Protein AF-A0A352FQD6-F1 (afdb_monomer)

Secondary structure (DSSP, 8-state):
---PPPTTHHHHHHHHHHH--EEEE--STHHHHTS-TTHHHHTT--HHHHGGGGGG--PPTTHHHHHHHHHHHTT--EEEE-

Solvent-accessible surface area (backbone atoms only — not comparable to full-atom values): 5244 Å² total; per-residue (Å²): 132,84,88,67,77,62,90,67,48,66,75,70,46,44,64,60,68,71,41,77,42,61,47,78,45,89,63,58,66,39,57,72,75,73,48,60,86,59,48,49,68,81,68,66,51,52,64,82,62,57,59,68,40,56,88,66,62,70,78,61,88,64,49,70,59,53,50,53,52,49,39,50,74,74,65,34,63,49,75,49,73,102

Sequence (82 aa):
PTGAPPPDHDRRIQWWQEAKFGMFIHWGLYSVLGRHEWVMENEGIPVSEYEKLAPNFKPVPNAARSWAQLAKRAGMKYMVMT

Nearest PDB structures (foldseek):
  8ozt-assembly1_C  TM=9.414E-01  e=2.069E-03  Lactobacillus
  8ozt-assembly1_B  TM=9.412E-01  e=2.373E-03  Lactobacillus
  8ozt-assembly2_E-2  TM=8.958E-01  e=2.069E-03  Lactobacillus
  8ozu-assembly1_A  TM=9.408E-01  e=3.829E-03  Lacticaseibacillus casei
  8ozu-assembly2_B  TM=9.417E-01  e=4.389E-03  Lacticaseibacillus casei

Foldseek 3Di:
DPPDDPPCPCVVCVVVVVQVFAAEDEDDLVVLVVDDPCCCPVVVPDPVRSVVSVVVPDDDPCPVVVVVVVCVVVSGDYYDYD

Mean predicted aligned error: 4.38 Å

pLDDT: mean 95.16, std 7.1, range [54.28, 98.69]

Structure (mmCIF, N/CA/C/O backbone):
data_AF-A0A352FQD6-F1
#
_entry.id   AF-A0A352FQD6-F1
#
loop_
_atom_site.group_PDB
_atom_site.id
_atom_site.type_symbol
_atom_site.label_atom_id
_atom_site.label_alt_id
_atom_site.label_comp_id
_atom_site.label_asym_id
_atom_site.label_entity_id
_atom_site.label_seq_id
_atom_site.pdbx_PDB_ins_code
_atom_site.Cartn_x
_atom_site.Cartn_y
_atom_site.Cartn_z
_atom_site.occupancy
_atom_site.B_iso_or_equiv
_atom_site.auth_seq_id
_atom_site.auth_comp_id
_atom_site.auth_asym_id
_atom_site.auth_atom_id
_atom_site.pdbx_PDB_model_num
ATOM 1 N N . PRO A 1 1 ? 18.663 6.402 26.103 1.00 54.28 1 PRO A N 1
ATOM 2 C CA . PRO A 1 1 ? 17.326 6.649 25.511 1.00 54.28 1 PRO A CA 1
ATOM 3 C C . PRO A 1 1 ? 16.231 6.415 26.560 1.00 54.28 1 PRO A C 1
ATOM 5 O O . PRO A 1 1 ? 16.045 5.294 27.019 1.00 54.28 1 PRO A O 1
ATOM 8 N N . THR A 1 2 ? 15.573 7.480 27.012 1.00 61.09 2 THR A N 1
ATOM 9 C CA . THR A 1 2 ? 14.466 7.405 27.974 1.00 61.09 2 THR A CA 1
ATOM 10 C C . THR A 1 2 ? 13.263 6.748 27.294 1.00 61.09 2 THR A C 1
ATOM 12 O O . THR A 1 2 ? 12.639 7.357 26.434 1.00 61.09 2 THR A O 1
ATOM 15 N N . GLY A 1 3 ? 12.970 5.490 27.633 1.00 77.44 3 GLY A N 1
ATOM 16 C CA . GLY A 1 3 ? 11.934 4.662 26.996 1.00 77.44 3 GLY A CA 1
ATOM 17 C C . GLY A 1 3 ? 10.485 5.016 27.352 1.00 77.44 3 GLY A C 1
ATOM 18 O O . GLY A 1 3 ? 9.611 4.165 27.218 1.00 77.44 3 GLY A O 1
ATOM 19 N N . ALA A 1 4 ? 10.220 6.230 27.840 1.00 80.62 4 ALA A N 1
ATOM 20 C CA . ALA A 1 4 ? 8.865 6.664 28.154 1.00 80.62 4 ALA A CA 1
ATOM 21 C C . ALA A 1 4 ? 8.160 7.150 26.873 1.00 80.62 4 ALA A C 1
ATOM 23 O O . ALA A 1 4 ? 8.762 7.914 26.109 1.00 80.62 4 ALA A O 1
ATOM 24 N N . PRO A 1 5 ? 6.901 6.744 26.627 1.00 82.81 5 PRO A N 1
ATOM 25 C CA . PRO A 1 5 ? 6.113 7.291 25.535 1.00 82.81 5 PRO A CA 1
ATOM 26 C C . PRO A 1 5 ? 5.991 8.816 25.660 1.00 82.81 5 PRO A C 1
ATOM 28 O O . PRO A 1 5 ? 5.967 9.344 26.776 1.00 82.81 5 PRO A O 1
ATOM 31 N N . PRO A 1 6 ? 5.882 9.543 24.536 1.00 86.81 6 PRO A N 1
ATOM 32 C CA . PRO A 1 6 ? 5.628 10.974 24.580 1.00 86.81 6 PRO A CA 1
ATOM 33 C C . PRO A 1 6 ? 4.302 11.263 25.306 1.00 86.81 6 PRO A C 1
ATOM 35 O O . PRO A 1 6 ? 3.379 10.438 25.236 1.00 86.81 6 PRO A O 1
ATOM 38 N N . PRO A 1 7 ? 4.162 12.447 25.933 1.00 83.94 7 PRO A N 1
ATOM 39 C CA . PRO A 1 7 ? 2.869 12.915 26.419 1.00 83.94 7 PRO A CA 1
ATOM 40 C C . PRO A 1 7 ? 1.812 12.746 25.318 1.00 83.9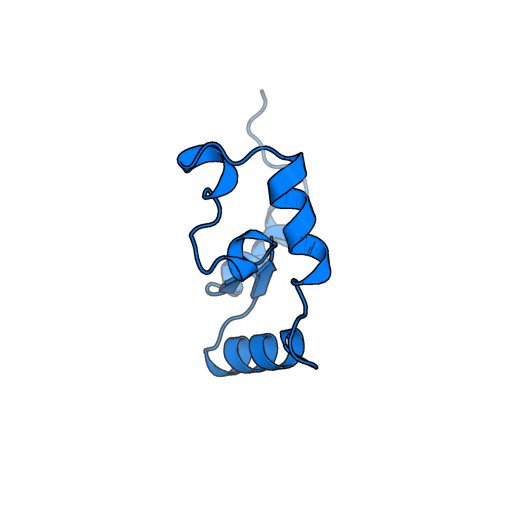4 7 PRO A C 1
ATOM 42 O O . PRO A 1 7 ? 2.108 12.965 24.138 1.00 83.94 7 PRO A O 1
ATOM 45 N N . ASP A 1 8 ? 0.603 12.320 25.695 1.00 91.62 8 ASP A N 1
ATOM 46 C CA . ASP A 1 8 ? -0.535 12.068 24.791 1.00 91.62 8 ASP A CA 1
ATOM 47 C C . ASP A 1 8 ? -0.505 10.754 23.975 1.00 91.62 8 ASP A C 1
ATOM 49 O O . ASP A 1 8 ? -1.384 10.523 23.145 1.00 91.62 8 ASP A O 1
ATOM 53 N N . HIS A 1 9 ? 0.470 9.864 24.194 1.00 93.44 9 HIS A N 1
ATOM 54 C CA . HIS A 1 9 ? 0.531 8.564 23.506 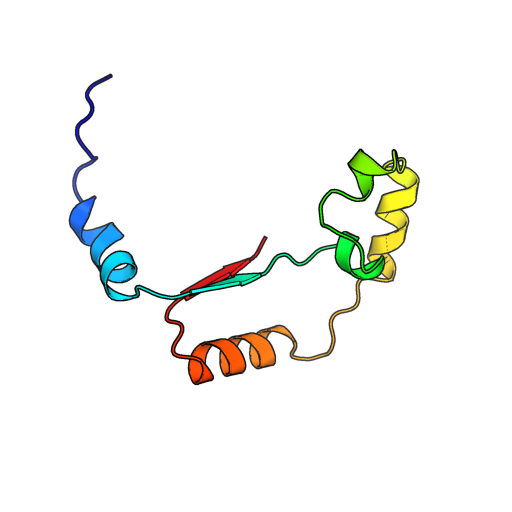1.00 93.44 9 HIS A CA 1
ATOM 55 C C . HIS A 1 9 ? -0.789 7.772 23.587 1.00 93.44 9 HIS A C 1
ATOM 57 O O . HIS A 1 9 ? -1.326 7.357 22.557 1.00 93.44 9 HIS A O 1
ATOM 63 N N . ASP A 1 10 ? -1.333 7.616 24.795 1.00 94.62 10 ASP A N 1
ATOM 64 C CA . ASP A 1 10 ? -2.476 6.732 25.043 1.00 94.62 10 ASP A CA 1
ATOM 65 C C . ASP A 1 10 ? -3.751 7.231 24.361 1.00 94.62 10 ASP A C 1
ATOM 67 O O . ASP A 1 10 ? -4.454 6.458 23.710 1.00 94.62 10 ASP A O 1
ATOM 71 N N . ARG A 1 11 ? -3.993 8.547 24.389 1.00 96.06 11 ARG A N 1
ATOM 72 C CA . ARG A 1 11 ? -5.123 9.163 23.683 1.00 96.06 11 ARG A CA 1
ATOM 73 C C . ARG A 1 11 ? -5.036 8.940 22.170 1.00 96.06 11 ARG A C 1
ATOM 75 O O . ARG A 1 11 ? -6.054 8.706 21.524 1.00 96.06 11 ARG A O 1
ATOM 82 N N . ARG A 1 12 ? -3.835 9.019 21.580 1.00 95.12 12 ARG A N 1
ATOM 83 C CA . ARG A 1 12 ? -3.650 8.851 20.126 1.00 95.12 12 ARG A CA 1
ATOM 84 C C . ARG A 1 12 ? -3.811 7.4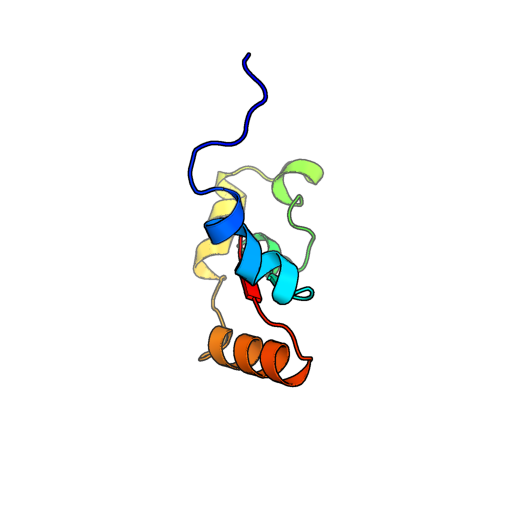06 19.663 1.00 95.12 12 ARG 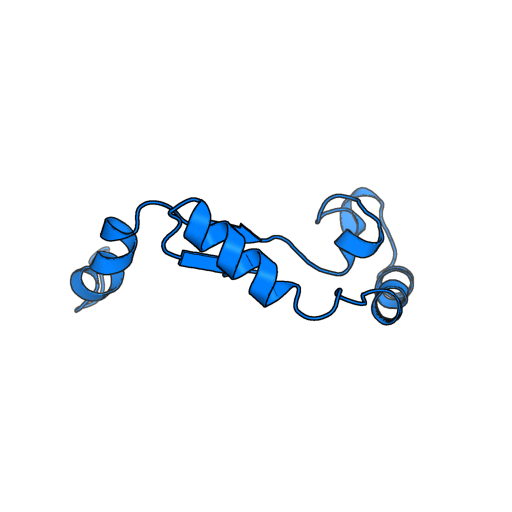A C 1
ATOM 86 O O . ARG A 1 12 ? -4.288 7.198 18.551 1.00 95.12 12 ARG A O 1
ATOM 93 N N . ILE A 1 13 ? -3.401 6.427 20.471 1.00 96.50 13 ILE A N 1
ATOM 94 C CA . ILE A 1 13 ? -3.440 5.007 20.088 1.00 96.50 13 ILE A CA 1
ATOM 95 C C . ILE A 1 13 ? -4.778 4.331 20.423 1.00 96.50 13 ILE A C 1
ATOM 97 O O . ILE A 1 13 ? -5.099 3.301 19.828 1.00 96.50 13 ILE A O 1
ATOM 101 N N . GLN A 1 14 ? -5.578 4.922 21.319 1.00 97.75 14 GLN A N 1
ATOM 102 C CA . GLN A 1 14 ? -6.848 4.366 21.793 1.00 97.75 14 GLN A CA 1
ATOM 103 C C . GLN A 1 14 ? -7.775 3.927 20.649 1.00 97.75 14 GLN A C 1
ATOM 105 O O . GLN A 1 14 ? -8.198 2.773 20.607 1.00 97.75 14 GLN A O 1
ATOM 110 N N . TRP A 1 15 ? -8.049 4.808 19.681 1.00 97.50 15 TRP A N 1
ATOM 111 C CA . TRP A 1 15 ? -8.972 4.492 18.584 1.00 97.50 15 TRP A CA 1
ATOM 112 C C . TRP A 1 15 ? -8.509 3.271 17.772 1.00 97.50 15 TRP A C 1
ATOM 114 O O . TRP A 1 15 ? -9.329 2.464 17.345 1.00 97.50 15 TRP A O 1
ATOM 124 N N . TRP A 1 16 ? -7.196 3.116 17.561 1.00 97.31 16 TRP A N 1
ATOM 125 C CA . TRP A 1 16 ? -6.620 2.020 16.780 1.00 97.31 16 TRP A CA 1
ATOM 126 C C . TRP A 1 16 ? -6.723 0.700 17.546 1.00 97.31 16 TRP A C 1
ATOM 128 O O . TRP A 1 16 ? -7.099 -0.331 16.980 1.00 97.31 16 TRP A O 1
ATOM 138 N N . GLN A 1 17 ? -6.474 0.750 18.860 1.00 97.19 17 GLN A N 1
ATOM 139 C CA . GLN A 1 17 ? -6.689 -0.384 19.752 1.00 97.19 17 GLN A CA 1
ATOM 140 C C . GLN A 1 17 ? -8.158 -0.815 19.777 1.00 97.19 17 GLN A C 1
ATOM 142 O O . GLN A 1 17 ? -8.413 -2.013 19.849 1.00 97.19 17 GLN A O 1
ATOM 147 N N . GLU A 1 18 ? -9.113 0.112 19.709 1.00 98.06 18 GLU A N 1
ATOM 148 C CA . GLU A 1 18 ? -10.553 -0.179 19.623 1.00 98.06 18 GLU A CA 1
ATOM 149 C C . GLU A 1 18 ? -10.970 -0.684 18.234 1.00 98.06 18 GLU A C 1
ATOM 151 O O . GLU A 1 18 ? -11.851 -1.535 18.118 1.00 98.06 18 GLU A O 1
ATOM 156 N N . ALA A 1 19 ? -10.314 -0.205 17.174 1.00 98.06 19 ALA A N 1
ATOM 157 C CA . ALA A 1 19 ? -10.614 -0.564 15.793 1.00 98.06 19 ALA A CA 1
ATOM 158 C C . ALA A 1 19 ? -10.393 -2.058 15.505 1.00 98.06 19 ALA A C 1
ATOM 160 O O . ALA A 1 19 ? -11.172 -2.640 14.751 1.00 98.06 19 ALA A O 1
ATOM 161 N N . LYS A 1 20 ? -9.348 -2.663 16.100 1.00 97.44 20 LYS A N 1
ATOM 162 C CA . LYS A 1 20 ? -8.932 -4.087 16.038 1.00 97.44 20 LYS A CA 1
ATOM 163 C C . LYS A 1 20 ? -8.613 -4.668 14.656 1.00 97.44 20 LYS A C 1
ATOM 165 O O . LYS A 1 20 ? -7.708 -5.486 14.544 1.00 97.44 20 LYS A O 1
ATOM 170 N N . PHE A 1 21 ? -9.334 -4.276 13.615 1.00 98.38 21 PHE A N 1
ATOM 171 C CA . PHE A 1 21 ? -9.330 -4.916 12.310 1.00 98.38 21 PHE A CA 1
ATOM 172 C C . PHE A 1 21 ? -9.330 -3.869 11.195 1.00 98.38 21 PHE A C 1
ATOM 174 O O . PHE A 1 21 ? -10.150 -2.948 11.190 1.00 98.38 21 PHE A O 1
ATOM 181 N N . GLY A 1 22 ? -8.411 -4.014 10.242 1.00 98.19 22 GLY A N 1
ATOM 182 C CA . GLY A 1 22 ? -8.224 -3.078 9.137 1.00 98.19 22 GLY A CA 1
ATOM 183 C C . GLY A 1 22 ? -7.837 -3.772 7.837 1.00 98.19 22 GLY A C 1
ATOM 184 O O . GLY A 1 22 ? -7.476 -4.947 7.830 1.00 98.19 22 GLY A O 1
ATOM 185 N N . MET A 1 23 ? -7.927 -3.027 6.736 1.00 98.62 23 MET A N 1
ATOM 186 C CA . MET A 1 23 ? -7.476 -3.459 5.413 1.00 98.62 23 MET A CA 1
ATOM 187 C C . MET A 1 23 ? -6.073 -2.926 5.147 1.00 98.62 23 MET A C 1
ATOM 189 O O . MET A 1 23 ? -5.833 -1.733 5.333 1.00 98.62 23 MET A O 1
ATOM 193 N N . PHE A 1 24 ? -5.182 -3.767 4.633 1.00 98.50 24 PHE A N 1
ATOM 194 C CA . PHE A 1 24 ? -3.923 -3.298 4.066 1.00 98.50 24 PHE A CA 1
ATOM 195 C C . PHE A 1 24 ? -3.923 -3.538 2.557 1.00 98.50 24 PHE A C 1
ATOM 197 O O . PHE A 1 24 ? -4.217 -4.647 2.112 1.00 98.50 24 PHE A O 1
ATOM 204 N N . ILE A 1 25 ? -3.653 -2.489 1.779 1.00 97.81 25 ILE A N 1
ATOM 205 C CA . ILE A 1 25 ? -3.643 -2.532 0.316 1.00 97.81 25 ILE A CA 1
ATOM 206 C C . ILE A 1 25 ? -2.217 -2.276 -0.164 1.00 97.81 25 ILE A C 1
ATOM 208 O O . ILE A 1 25 ? -1.709 -1.164 -0.037 1.00 97.81 25 ILE A O 1
ATOM 212 N N . HIS A 1 26 ? -1.615 -3.307 -0.753 1.00 97.50 26 HIS A N 1
ATOM 213 C CA . HIS A 1 26 ? -0.391 -3.187 -1.537 1.00 97.50 26 HIS A CA 1
ATOM 214 C C . HIS A 1 26 ? -0.796 -3.004 -2.992 1.00 97.50 26 HIS A C 1
ATOM 216 O O . HIS A 1 26 ? -1.272 -3.942 -3.639 1.00 97.50 26 HIS A O 1
ATOM 222 N N . TRP A 1 27 ? -0.670 -1.778 -3.491 1.00 96.62 27 TRP A N 1
ATOM 223 C CA . TRP A 1 27 ? -0.987 -1.477 -4.875 1.00 96.62 27 TRP A CA 1
ATOM 224 C C . TRP A 1 27 ? -0.050 -0.416 -5.461 1.00 96.62 27 TRP A C 1
ATOM 226 O O . TRP A 1 27 ? 0.152 0.643 -4.881 1.00 96.62 27 TRP A O 1
ATOM 236 N N . GLY A 1 28 ? 0.523 -0.708 -6.628 1.00 95.50 28 GLY A N 1
ATOM 237 C CA . GLY A 1 28 ? 1.470 0.160 -7.333 1.00 95.50 28 GLY A CA 1
ATOM 238 C C . GLY A 1 28 ? 1.822 -0.402 -8.711 1.00 95.50 28 GLY A C 1
ATOM 239 O O . GLY A 1 28 ? 1.129 -1.295 -9.204 1.00 95.50 28 GLY A O 1
ATOM 240 N N . LEU A 1 29 ? 2.906 0.073 -9.336 1.00 96.75 29 LEU A N 1
ATOM 241 C CA . LEU A 1 29 ? 3.304 -0.349 -10.693 1.00 96.75 29 LEU A CA 1
ATOM 242 C C . LEU A 1 29 ? 3.477 -1.870 -10.843 1.00 96.75 29 LEU A C 1
ATOM 244 O O . LEU A 1 29 ? 3.115 -2.418 -11.881 1.00 96.75 29 LEU A O 1
ATOM 248 N N . TYR A 1 30 ? 3.925 -2.566 -9.793 1.00 96.62 30 TYR A N 1
ATOM 249 C CA . TYR A 1 30 ? 4.052 -4.032 -9.779 1.00 96.62 30 TYR A CA 1
ATOM 250 C C . TYR A 1 30 ? 2.725 -4.744 -10.073 1.00 96.62 30 TYR A C 1
ATOM 252 O O . TYR A 1 30 ? 2.712 -5.823 -10.662 1.00 96.62 30 TYR A O 1
ATOM 260 N N . SER A 1 31 ? 1.589 -4.120 -9.737 1.00 96.38 31 SER A N 1
ATOM 261 C CA . SER A 1 31 ? 0.267 -4.687 -10.013 1.00 96.38 31 SER A CA 1
ATOM 262 C C . SER A 1 31 ? -0.055 -4.761 -11.508 1.00 96.38 31 SER A C 1
ATOM 264 O O . SER A 1 31 ? -0.828 -5.627 -11.905 1.00 96.38 31 SER A O 1
ATOM 266 N N . VAL A 1 32 ? 0.575 -3.927 -12.349 1.00 96.88 32 VAL A N 1
ATOM 267 C CA . VAL A 1 32 ? 0.458 -4.012 -13.818 1.00 96.88 32 VAL A CA 1
ATOM 268 C C . VAL A 1 32 ? 1.053 -5.321 -14.329 1.00 96.88 32 VAL A C 1
ATOM 270 O O . VAL A 1 32 ? 0.525 -5.923 -15.258 1.00 96.88 32 VAL A O 1
ATOM 273 N N . LEU A 1 33 ? 2.136 -5.782 -13.701 1.00 96.50 33 LEU A N 1
ATOM 274 C CA . LEU A 1 33 ? 2.781 -7.048 -14.036 1.00 96.50 33 LEU A CA 1
ATOM 275 C C . LEU A 1 33 ? 2.022 -8.261 -13.483 1.00 96.50 33 LEU A C 1
ATOM 277 O O . LEU A 1 33 ? 2.307 -9.383 -13.899 1.00 96.50 33 LEU A O 1
ATOM 281 N N . GLY A 1 34 ? 1.096 -8.055 -12.537 1.00 94.81 34 GLY A N 1
ATOM 282 C CA . GLY A 1 34 ? 0.411 -9.137 -11.825 1.00 94.81 34 GLY A CA 1
ATOM 283 C C . GLY A 1 34 ? 1.357 -9.988 -10.972 1.00 94.81 34 GLY A C 1
ATOM 284 O O . GLY A 1 34 ? 1.059 -11.149 -10.703 1.00 94.81 34 GLY A O 1
ATOM 285 N N . ARG A 1 35 ? 2.509 -9.426 -10.579 1.00 93.31 35 ARG A N 1
ATOM 286 C CA . ARG A 1 35 ? 3.544 -10.079 -9.763 1.00 93.31 35 ARG A CA 1
ATOM 287 C C . ARG A 1 35 ? 3.727 -9.331 -8.438 1.00 93.31 35 ARG A C 1
ATOM 289 O O . ARG A 1 35 ? 3.225 -8.220 -8.275 1.00 93.31 35 ARG A O 1
ATOM 296 N N . HIS A 1 36 ? 4.399 -9.972 -7.484 1.00 95.12 36 HIS A N 1
ATOM 297 C CA . HIS A 1 36 ? 4.637 -9.447 -6.133 1.00 95.12 36 HIS A CA 1
ATOM 298 C C . HIS A 1 36 ? 5.351 -8.082 -6.140 1.00 95.12 36 HIS A C 1
ATOM 300 O O . HIS A 1 36 ? 6.034 -7.722 -7.098 1.00 95.12 36 HIS A O 1
ATOM 306 N N . GLU A 1 37 ? 5.259 -7.330 -5.046 1.00 96.62 37 GLU A N 1
ATOM 307 C CA . GLU A 1 37 ? 5.801 -5.972 -4.925 1.00 96.62 37 GLU A CA 1
ATOM 308 C C . GLU A 1 37 ? 7.329 -5.890 -5.098 1.00 96.62 37 GLU A C 1
ATOM 310 O O . GLU A 1 37 ? 7.841 -4.878 -5.569 1.00 96.62 37 GLU A O 1
ATOM 315 N N . TRP A 1 38 ? 8.047 -6.987 -4.830 1.00 97.75 38 TRP A N 1
ATOM 316 C CA . TRP A 1 38 ? 9.503 -7.114 -5.005 1.00 97.75 38 TRP A CA 1
ATOM 317 C C . TRP A 1 38 ? 9.958 -7.495 -6.424 1.00 97.75 38 TRP A C 1
ATOM 319 O O . TRP A 1 38 ? 11.113 -7.854 -6.627 1.00 97.75 38 TRP A O 1
ATOM 329 N N . VAL A 1 39 ? 9.066 -7.468 -7.420 1.00 98.06 39 VAL A N 1
ATOM 330 C CA . VAL A 1 39 ? 9.356 -7.958 -8.782 1.00 98.06 39 VAL A CA 1
ATOM 331 C C . VAL A 1 39 ? 10.531 -7.239 -9.448 1.00 98.06 39 VAL A C 1
ATOM 333 O O . VAL A 1 39 ? 11.325 -7.882 -10.125 1.00 98.06 39 VAL A O 1
ATOM 336 N N . MET A 1 40 ? 10.684 -5.931 -9.219 1.00 97.75 40 MET A N 1
ATOM 337 C CA . MET A 1 40 ? 11.789 -5.163 -9.800 1.00 97.75 40 MET A CA 1
ATOM 338 C C . MET A 1 40 ? 13.149 -5.673 -9.308 1.00 97.75 40 MET A C 1
ATOM 340 O O . MET A 1 40 ? 14.053 -5.863 -10.114 1.00 97.75 40 MET A O 1
ATOM 344 N N . GLU A 1 41 ? 13.262 -5.936 -8.005 1.00 97.88 41 GLU A N 1
ATOM 345 C CA . GLU A 1 41 ? 14.494 -6.411 -7.370 1.00 97.88 41 GLU A CA 1
ATOM 346 C C . GLU A 1 41 ? 14.758 -7.883 -7.702 1.00 97.88 41 GLU A C 1
ATOM 348 O O . GLU A 1 41 ? 15.806 -8.224 -8.241 1.00 97.88 41 GLU A O 1
ATOM 353 N N . ASN A 1 42 ? 13.781 -8.759 -7.443 1.00 98.12 42 ASN A N 1
ATOM 354 C CA . ASN A 1 42 ? 13.962 -10.208 -7.563 1.00 98.12 42 ASN A CA 1
ATOM 355 C C . ASN A 1 42 ? 14.262 -10.659 -8.999 1.00 98.12 42 ASN A C 1
ATOM 357 O O . ASN A 1 42 ? 14.911 -11.684 -9.195 1.00 98.12 42 ASN A O 1
ATOM 361 N N . GLU A 1 43 ? 13.772 -9.922 -9.998 1.00 97.31 43 GLU A N 1
ATOM 362 C CA . GLU A 1 43 ? 14.003 -10.220 -11.416 1.00 97.31 43 GLU A CA 1
ATOM 363 C C . GLU A 1 43 ? 15.082 -9.322 -12.045 1.00 97.31 43 GLU A C 1
ATOM 365 O O . GLU A 1 43 ? 15.375 -9.463 -13.231 1.00 97.31 43 GLU A O 1
ATOM 370 N N . GLY A 1 44 ? 15.679 -8.401 -11.279 1.00 97.81 44 GLY A N 1
ATOM 371 C CA . GLY A 1 44 ? 16.707 -7.484 -11.775 1.00 97.81 44 GLY A CA 1
ATOM 372 C C . GLY A 1 44 ? 16.221 -6.578 -12.910 1.00 97.81 44 GLY A C 1
ATOM 373 O O . GLY A 1 44 ? 16.966 -6.323 -13.857 1.00 97.81 44 GLY A O 1
ATOM 374 N N . ILE A 1 45 ? 14.968 -6.111 -12.851 1.00 97.81 45 ILE A N 1
ATOM 375 C CA . ILE A 1 45 ? 14.385 -5.247 -13.884 1.00 97.81 45 ILE A CA 1
ATOM 376 C C . ILE A 1 45 ? 15.038 -3.861 -13.786 1.00 97.81 45 ILE A C 1
ATOM 378 O O . ILE A 1 45 ? 14.908 -3.205 -12.749 1.00 97.81 45 ILE A O 1
ATOM 382 N N . PRO A 1 46 ? 15.695 -3.359 -14.849 1.00 98.25 46 PRO A N 1
ATOM 383 C CA . PRO A 1 46 ? 16.247 -2.011 -14.836 1.00 98.25 46 PRO A CA 1
ATOM 384 C C . PRO A 1 46 ? 15.156 -0.967 -14.589 1.00 98.25 46 PRO A C 1
ATOM 386 O O . PRO A 1 46 ? 14.070 -1.049 -15.167 1.00 98.25 46 PRO A O 1
ATOM 389 N N . VAL A 1 47 ? 15.462 0.063 -13.795 1.00 98.00 47 VAL A N 1
ATOM 390 C CA . VAL A 1 47 ? 14.512 1.144 -13.464 1.00 98.00 47 VAL A CA 1
ATOM 391 C C . VAL A 1 47 ? 13.894 1.757 -14.725 1.00 98.00 47 VAL A C 1
ATOM 393 O O . VAL A 1 47 ? 12.678 1.896 -14.804 1.00 98.00 47 VAL A O 1
ATOM 396 N N . SER A 1 48 ? 14.707 2.015 -15.754 1.00 98.12 48 SER A N 1
ATOM 397 C CA . SER A 1 48 ? 14.252 2.580 -17.032 1.00 98.12 48 SER A CA 1
ATOM 398 C C . SER A 1 48 ? 13.250 1.699 -17.784 1.00 98.12 48 SER A C 1
ATOM 400 O O . SER A 1 48 ? 12.474 2.203 -18.590 1.00 98.12 48 SER A O 1
ATOM 402 N N . GLU A 1 49 ? 13.270 0.383 -17.563 1.00 97.88 49 GLU A N 1
ATOM 403 C CA . GLU A 1 49 ? 12.272 -0.541 -18.108 1.00 97.88 49 GLU A CA 1
ATOM 404 C C . GLU A 1 49 ? 11.023 -0.581 -17.226 1.00 97.88 49 GLU A C 1
ATOM 406 O O . GLU A 1 49 ? 9.902 -0.568 -17.733 1.00 97.88 49 GLU A O 1
ATOM 411 N N . TYR A 1 50 ? 11.203 -0.563 -15.906 1.00 97.94 50 TYR A N 1
ATOM 412 C CA . TYR A 1 50 ? 10.108 -0.589 -14.941 1.00 97.94 50 TYR A CA 1
ATOM 413 C C . TYR A 1 50 ? 9.230 0.672 -15.003 1.00 97.94 50 TYR A C 1
ATOM 415 O O . TYR A 1 50 ? 8.003 0.592 -14.931 1.00 97.94 50 TYR A O 1
ATOM 423 N N . GLU A 1 51 ? 9.830 1.843 -15.225 1.00 97.38 51 GLU A N 1
ATOM 424 C CA . GLU A 1 51 ? 9.123 3.121 -15.394 1.00 97.38 51 GLU A CA 1
ATOM 425 C C . GLU A 1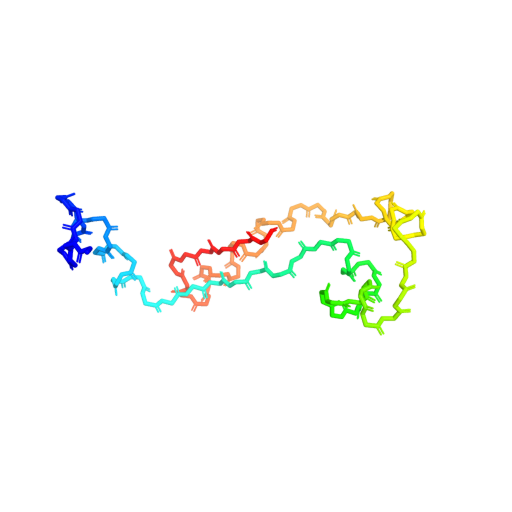 51 ? 8.146 3.110 -16.580 1.00 97.38 51 GLU A C 1
ATOM 427 O O . GLU A 1 51 ? 7.103 3.771 -16.537 1.00 97.38 51 GLU A O 1
ATOM 432 N N . LYS A 1 52 ? 8.405 2.291 -17.609 1.00 97.62 52 LYS A N 1
ATOM 433 C CA . LYS A 1 52 ? 7.511 2.136 -18.772 1.00 97.62 52 LYS A CA 1
ATOM 434 C C . LYS A 1 52 ? 6.169 1.493 -18.413 1.00 97.62 52 LYS A C 1
ATOM 436 O O . LYS A 1 52 ? 5.261 1.486 -19.242 1.00 97.62 52 LYS A O 1
ATOM 441 N N . LEU A 1 53 ? 6.006 0.974 -17.192 1.00 97.12 53 LEU A N 1
ATOM 442 C CA . LEU A 1 53 ? 4.725 0.484 -16.682 1.00 97.12 53 LEU A CA 1
ATOM 443 C C . LEU A 1 53 ? 3.769 1.618 -16.295 1.00 97.12 53 LEU A C 1
ATOM 445 O O . LEU A 1 53 ? 2.556 1.407 -16.312 1.00 97.12 53 LEU A O 1
ATOM 449 N N . ALA A 1 54 ? 4.277 2.815 -15.977 1.00 97.50 54 ALA A N 1
ATOM 450 C CA . ALA A 1 54 ? 3.459 3.925 -15.485 1.00 97.50 54 ALA A CA 1
ATOM 451 C C . ALA A 1 54 ? 2.285 4.305 -16.414 1.00 97.50 54 ALA A C 1
ATOM 453 O O . ALA A 1 54 ? 1.169 4.440 -15.911 1.00 97.50 54 ALA A O 1
ATOM 454 N N . PRO A 1 55 ? 2.442 4.377 -17.753 1.00 97.75 55 PRO A N 1
ATOM 455 C CA . PRO A 1 55 ? 1.323 4.640 -18.661 1.00 97.75 55 PRO A CA 1
ATOM 456 C C . PRO A 1 55 ? 0.228 3.561 -18.652 1.00 97.75 55 PRO A C 1
ATOM 458 O O . PRO A 1 55 ? -0.909 3.840 -19.033 1.00 97.75 55 PRO A O 1
ATOM 461 N N . ASN A 1 56 ? 0.556 2.334 -18.236 1.00 96.44 56 ASN A N 1
ATOM 462 C CA . ASN A 1 56 ? -0.371 1.201 -18.172 1.00 96.44 56 ASN A CA 1
ATOM 463 C C . ASN A 1 56 ? -1.046 1.062 -16.802 1.00 96.44 56 ASN A C 1
ATOM 465 O O . ASN A 1 56 ? -2.019 0.319 -16.669 1.00 96.44 56 ASN A O 1
ATOM 469 N N . PHE A 1 57 ? -0.582 1.799 -15.793 1.00 96.81 57 PHE A N 1
ATOM 470 C CA . PHE A 1 57 ? -1.196 1.832 -14.474 1.00 96.81 57 PHE A CA 1
ATO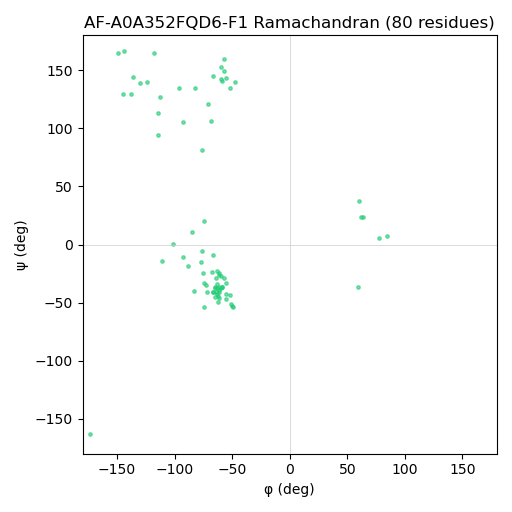M 471 C C . PHE A 1 57 ? -2.472 2.685 -14.494 1.00 96.81 57 PHE A C 1
ATOM 473 O O . PHE A 1 57 ? -2.484 3.865 -14.147 1.00 96.81 57 PHE A O 1
ATOM 480 N N . LYS A 1 58 ? -3.567 2.075 -14.956 1.00 95.94 58 LYS A N 1
ATOM 481 C CA . LYS A 1 58 ? -4.874 2.720 -15.125 1.00 95.94 58 LYS A CA 1
ATOM 482 C C . LYS A 1 58 ? -5.897 2.095 -14.173 1.00 95.94 58 LYS A C 1
ATOM 484 O O . LYS A 1 58 ? -6.487 1.071 -14.524 1.00 95.94 58 LYS A O 1
ATOM 489 N N . PRO A 1 59 ? -6.125 2.664 -12.974 1.00 93.38 59 PRO A N 1
ATOM 490 C CA . PRO A 1 59 ? -7.186 2.186 -12.098 1.00 93.38 59 PRO A CA 1
ATOM 491 C C . PRO A 1 59 ? -8.540 2.183 -12.789 1.00 93.38 59 PRO A C 1
ATOM 493 O O . PRO A 1 59 ? -8.889 3.117 -13.516 1.00 93.38 59 PRO A O 1
ATOM 496 N N . VAL A 1 60 ? -9.348 1.174 -12.469 1.00 94.00 60 VAL A N 1
ATOM 497 C CA . VAL A 1 60 ? -10.765 1.202 -12.824 1.00 94.00 60 VAL A CA 1
ATOM 498 C C . VAL A 1 60 ? -11.441 2.418 -12.173 1.00 94.00 60 VAL A C 1
ATOM 500 O O . VAL A 1 60 ? -11.120 2.762 -11.025 1.00 94.00 60 VAL A O 1
ATOM 503 N N . PRO A 1 61 ? -12.392 3.077 -12.859 1.00 95.81 61 PRO A N 1
ATOM 504 C CA . PRO A 1 61 ? -13.145 4.171 -12.263 1.00 95.81 61 PRO A CA 1
ATOM 505 C C . PRO A 1 61 ? -13.757 3.751 -10.921 1.00 95.81 61 PRO A C 1
ATOM 507 O O . PRO A 1 61 ? -14.343 2.677 -10.803 1.00 95.81 61 PRO A O 1
ATOM 510 N N . ASN A 1 62 ? -13.633 4.601 -9.899 1.00 95.75 62 ASN A N 1
ATOM 511 C CA . ASN A 1 62 ? -14.152 4.355 -8.546 1.00 95.75 62 ASN A CA 1
ATOM 512 C C . ASN A 1 62 ? -13.571 3.126 -7.807 1.00 95.75 62 ASN A C 1
ATOM 514 O O . ASN A 1 62 ? -14.202 2.638 -6.862 1.00 95.75 62 ASN A O 1
ATOM 518 N N . ALA A 1 63 ? -12.366 2.656 -8.158 1.00 95.56 63 ALA A N 1
ATOM 519 C CA . ALA A 1 63 ? -11.691 1.552 -7.461 1.00 95.56 63 ALA A CA 1
ATOM 520 C C . ALA A 1 63 ? -11.662 1.745 -5.930 1.00 95.56 63 ALA A C 1
ATOM 522 O O . ALA A 1 63 ? -12.197 0.922 -5.187 1.00 95.56 63 ALA A O 1
ATOM 523 N N . ALA A 1 64 ? -11.167 2.897 -5.462 1.00 95.56 64 ALA A N 1
ATOM 524 C CA . ALA A 1 64 ? -11.065 3.210 -4.034 1.00 95.56 64 ALA A CA 1
ATOM 525 C C . ALA A 1 64 ? -12.420 3.179 -3.303 1.00 95.56 64 ALA A C 1
ATOM 527 O O . ALA A 1 64 ? -12.514 2.707 -2.170 1.00 95.56 64 ALA A O 1
ATOM 528 N N . ARG A 1 65 ? -13.502 3.624 -3.961 1.00 97.56 65 ARG A N 1
ATOM 529 C CA . ARG A 1 65 ? -14.857 3.573 -3.388 1.00 97.56 65 ARG A CA 1
ATOM 530 C C . ARG A 1 65 ? -15.326 2.132 -3.218 1.00 97.56 65 ARG A C 1
ATOM 532 O O . ARG A 1 65 ? -15.918 1.804 -2.192 1.00 97.56 65 ARG A O 1
ATOM 539 N N . SER A 1 66 ? -15.040 1.284 -4.199 1.00 97.75 66 SER A N 1
ATOM 540 C CA . SER A 1 66 ? -15.381 -0.138 -4.152 1.00 97.75 66 SER A CA 1
ATOM 541 C C . SER A 1 66 ? -14.625 -0.852 -3.026 1.00 97.75 66 SER A C 1
ATOM 543 O O . SER A 1 66 ? -15.227 -1.622 -2.276 1.00 97.75 66 SER A O 1
ATOM 545 N N . TRP A 1 67 ? -13.341 -0.536 -2.834 1.00 97.62 67 TRP A N 1
ATOM 546 C CA . TRP A 1 67 ? -12.533 -1.074 -1.733 1.00 97.62 67 TRP A CA 1
ATOM 547 C C . TRP A 1 67 ? -13.036 -0.614 -0.365 1.00 97.62 67 TRP A C 1
ATOM 549 O O . TRP A 1 67 ? -13.228 -1.443 0.521 1.00 97.62 67 TRP A O 1
ATOM 559 N N . ALA A 1 68 ? -13.347 0.675 -0.201 1.00 98.12 68 ALA A N 1
ATOM 560 C CA . ALA A 1 68 ? -13.899 1.200 1.047 1.00 98.12 68 ALA A CA 1
ATOM 561 C C . ALA A 1 68 ? -15.252 0.554 1.401 1.00 98.12 68 ALA A C 1
ATOM 563 O O . ALA A 1 68 ? -1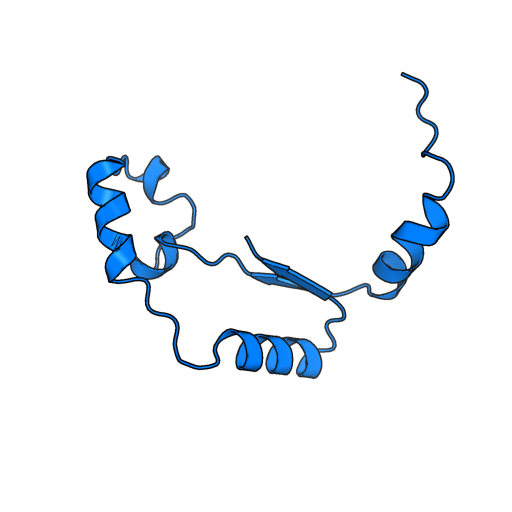5.508 0.211 2.556 1.00 98.12 68 ALA A O 1
ATOM 564 N N . GLN A 1 69 ? -16.120 0.340 0.406 1.00 98.44 69 GLN A N 1
ATOM 565 C CA . GLN A 1 69 ? -17.380 -0.380 0.603 1.00 98.44 69 GLN A CA 1
ATOM 566 C C . GLN A 1 69 ? -17.146 -1.834 1.025 1.00 98.44 69 GLN A C 1
ATOM 568 O O . GLN A 1 69 ? -17.836 -2.320 1.921 1.00 98.44 69 GLN A O 1
ATOM 573 N N . LEU A 1 70 ? -16.183 -2.522 0.405 1.00 98.25 70 LEU A N 1
ATOM 574 C CA . LEU A 1 70 ? -15.809 -3.884 0.778 1.00 98.25 70 LEU A CA 1
ATOM 575 C C . LEU A 1 70 ? -15.281 -3.945 2.217 1.00 98.25 70 LEU A C 1
ATOM 577 O O . LEU A 1 70 ? -15.787 -4.744 3.002 1.00 98.25 70 LEU A O 1
ATOM 581 N N . ALA A 1 71 ? -14.341 -3.068 2.578 1.00 98.50 71 ALA A N 1
ATOM 582 C CA . ALA A 1 71 ? -13.785 -2.970 3.927 1.00 98.50 71 ALA A CA 1
ATOM 583 C C . ALA A 1 71 ? -14.892 -2.763 4.971 1.00 98.50 71 ALA A C 1
ATOM 585 O O . ALA A 1 71 ? -14.971 -3.490 5.963 1.00 98.50 71 ALA A O 1
ATOM 586 N N . LYS A 1 72 ? -15.816 -1.831 4.699 1.00 98.38 72 LYS A N 1
ATOM 587 C CA . LYS A 1 72 ? -16.965 -1.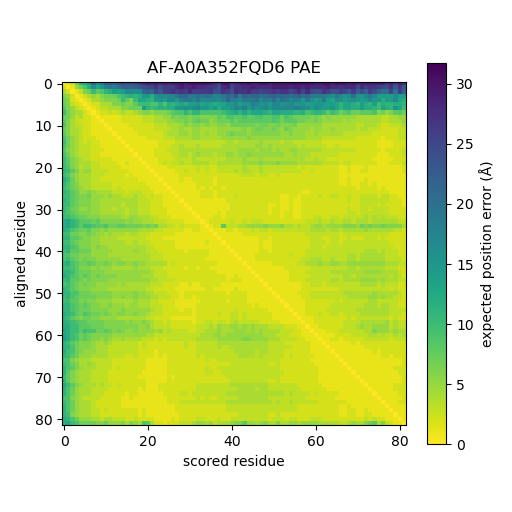564 5.570 1.00 98.38 72 LYS A CA 1
ATOM 588 C C . LYS A 1 72 ? -17.869 -2.788 5.724 1.00 98.38 72 LYS A C 1
ATOM 590 O O . LYS A 1 72 ? -18.256 -3.101 6.847 1.00 98.38 72 LYS A O 1
ATOM 595 N N . ARG A 1 73 ? -18.202 -3.484 4.628 1.00 98.62 73 ARG A N 1
ATOM 596 C CA . ARG A 1 73 ? -19.020 -4.712 4.676 1.00 98.62 73 ARG A CA 1
ATOM 597 C C . ARG A 1 73 ? -18.336 -5.837 5.454 1.00 98.62 73 ARG A C 1
ATOM 599 O O . ARG A 1 73 ? -19.022 -6.582 6.138 1.00 98.62 73 ARG A O 1
ATOM 606 N N . ALA A 1 74 ? -17.010 -5.928 5.382 1.00 98.44 74 ALA A N 1
ATOM 607 C CA . ALA A 1 74 ? -16.215 -6.893 6.138 1.00 98.44 74 ALA A CA 1
ATOM 608 C C . ALA A 1 74 ? -16.043 -6.525 7.627 1.00 98.44 74 ALA A C 1
ATOM 610 O O . ALA A 1 74 ? -15.470 -7.302 8.383 1.00 98.44 74 ALA A O 1
ATOM 611 N N . GLY A 1 75 ? -16.511 -5.349 8.065 1.00 98.38 75 GLY A N 1
ATOM 612 C CA . GLY A 1 75 ? -16.393 -4.890 9.452 1.00 98.38 75 GLY A CA 1
ATOM 613 C C . GLY A 1 75 ? -15.064 -4.212 9.801 1.00 98.38 75 GLY A C 1
ATOM 614 O O . GLY A 1 75 ? -14.849 -3.880 10.967 1.00 98.38 75 GLY A O 1
ATOM 615 N N . MET A 1 76 ? -14.196 -3.960 8.816 1.00 98.69 76 MET A N 1
ATOM 616 C CA . MET A 1 76 ? -12.918 -3.270 9.014 1.00 98.69 76 MET A CA 1
ATOM 617 C C . MET A 1 76 ? -13.135 -1.803 9.409 1.00 98.69 76 MET A C 1
ATOM 619 O O . 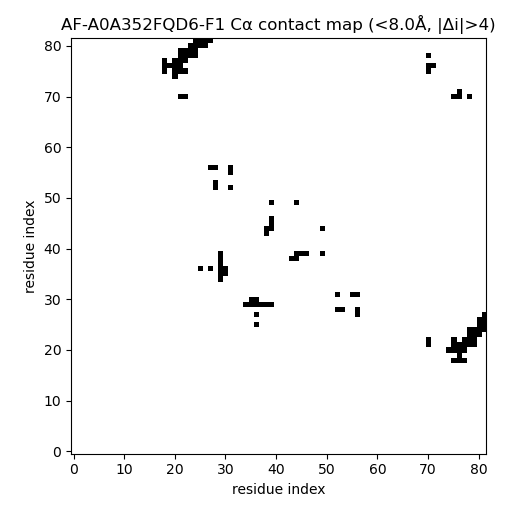MET A 1 76 ? -14.080 -1.149 8.959 1.00 98.69 76 MET A O 1
ATOM 623 N N . LYS A 1 77 ? -12.248 -1.285 10.263 1.00 98.38 77 LYS A N 1
ATOM 624 C CA . LYS A 1 77 ? -12.361 0.044 10.888 1.00 98.38 77 LYS A CA 1
ATOM 625 C C . LYS A 1 77 ? -11.326 1.051 10.402 1.00 98.38 77 LYS A C 1
ATOM 627 O O . LYS A 1 77 ? -11.496 2.244 10.626 1.00 98.38 77 LYS A O 1
ATOM 632 N N . TYR A 1 78 ? -10.283 0.585 9.725 1.00 98.19 78 TYR A N 1
ATOM 633 C CA . TYR A 1 78 ? -9.265 1.430 9.115 1.00 98.19 78 TYR A CA 1
ATOM 634 C C . TYR A 1 78 ? -8.686 0.777 7.865 1.00 98.19 78 TYR A C 1
ATOM 636 O O . TYR A 1 78 ? -8.882 -0.417 7.618 1.00 98.19 78 TYR A O 1
ATOM 644 N N . MET A 1 79 ? -7.988 1.578 7.068 1.00 98.38 79 MET A N 1
ATOM 645 C CA . MET A 1 79 ? -7.283 1.128 5.877 1.00 98.38 79 MET A CA 1
ATOM 646 C C . MET A 1 79 ? -5.901 1.774 5.839 1.00 98.38 79 MET A C 1
ATOM 648 O O . MET A 1 79 ? -5.758 2.933 6.225 1.00 98.38 79 MET A O 1
ATOM 652 N N . VAL A 1 80 ? -4.908 1.035 5.358 1.00 98.06 80 VAL A N 1
ATOM 653 C CA . VAL A 1 80 ? -3.576 1.556 5.034 1.00 98.06 80 VAL A CA 1
ATOM 654 C C . VAL A 1 80 ? -3.293 1.214 3.569 1.00 98.06 80 VAL A C 1
ATOM 656 O O . VAL A 1 80 ? -3.671 0.139 3.098 1.00 98.06 80 VAL A O 1
ATOM 659 N N . MET A 1 81 ? -2.683 2.141 2.836 1.00 96.88 81 MET A N 1
ATOM 660 C CA . MET A 1 81 ? -2.308 1.975 1.430 1.00 96.88 81 MET A CA 1
ATOM 661 C C . MET A 1 81 ? -0.842 2.373 1.257 1.00 96.88 81 MET A C 1
ATOM 663 O O . MET A 1 81 ? -0.414 3.344 1.884 1.00 96.88 81 MET A O 1
ATOM 667 N N . THR A 1 82 ? -0.103 1.604 0.455 1.00 93.12 82 THR A N 1
ATOM 668 C CA . THR A 1 82 ? 1.288 1.890 0.055 1.00 93.12 82 THR A CA 1
ATOM 669 C C . THR A 1 82 ? 1.391 3.014 -0.959 1.00 93.12 82 THR A C 1
ATOM 671 O O . THR A 1 82 ? 0.524 3.043 -1.862 1.00 93.12 82 THR A O 1
#

Radius of gyration: 18.32 Å; Cα contacts (8 Å, |Δi|>4): 59; chains: 1; bounding box: 36×23×47 Å